Protein AF-F0X0T1-F1 (afdb_monomer_lite)

Radius of gyration: 31.52 Å; chains: 1; bounding box: 75×62×61 Å

InterPro domains:
  IPR001878 Zinc finger, CCHC-type [PS50158] (85-99)
  IPR036875 Zinc finger, CCHC-type superfamily [SSF57756] (71-107)

pLDDT: mean 72.44, std 14.96, range [47.38, 93.38]

Secondary structure (DSSP, 8-state):
---TT----HHHHHHHHHHTS-GGGHHHHHHHHHSTT--HHHHHHHHHHHHHHHHHHHHHHHHHHHHHHHHHHHH------EEEEPTTT--EE--GGG-GGGGGG-------S-----S-S-------S-TTS--S-GGGGS--

Structure (mmCIF, N/CA/C/O backbone):
data_AF-F0X0T1-F1
#
_entry.id   AF-F0X0T1-F1
#
loop_
_atom_site.group_PDB
_atom_site.id
_atom_site.type_symbol
_atom_site.label_atom_id
_atom_site.label_alt_id
_atom_site.label_comp_id
_atom_site.label_asym_id
_atom_site.label_entity_id
_atom_site.label_seq_id
_atom_site.pdbx_PDB_ins_code
_atom_site.Cartn_x
_atom_site.Cartn_y
_atom_site.Cartn_z
_atom_site.occupancy
_atom_site.B_iso_or_equiv
_atom_site.auth_seq_id
_atom_site.auth_comp_id
_atom_site.auth_asym_id
_atom_site.auth_atom_id
_atom_site.pdbx_PDB_model_num
ATOM 1 N N . MET A 1 1 ? 19.832 -25.256 -23.641 1.00 47.38 1 MET A N 1
ATOM 2 C CA . MET A 1 1 ? 20.534 -25.419 -22.351 1.00 47.38 1 MET A CA 1
ATOM 3 C C . MET A 1 1 ? 21.144 -24.071 -22.022 1.00 47.38 1 MET A C 1
ATOM 5 O O . MET A 1 1 ? 21.936 -23.600 -22.823 1.00 47.38 1 MET A O 1
ATOM 9 N N . GLN A 1 2 ? 20.691 -23.407 -20.958 1.00 57.34 2 GLN A N 1
ATOM 10 C CA . GLN A 1 2 ? 21.220 -22.100 -20.557 1.00 57.34 2 GLN A CA 1
ATOM 11 C C . GLN A 1 2 ? 22.369 -22.340 -19.573 1.00 57.34 2 GLN A C 1
ATOM 13 O O . GLN A 1 2 ? 22.184 -23.052 -18.586 1.00 57.34 2 GLN A O 1
ATOM 18 N N . ALA A 1 3 ? 23.564 -21.857 -19.908 1.00 59.03 3 ALA A N 1
ATOM 19 C CA . ALA A 1 3 ? 24.775 -22.097 -19.133 1.00 59.03 3 ALA A CA 1
ATOM 20 C C . ALA A 1 3 ? 24.866 -21.112 -17.957 1.00 59.03 3 ALA A C 1
ATOM 22 O O . ALA A 1 3 ? 24.403 -19.974 -18.031 1.00 59.03 3 ALA A O 1
ATOM 23 N N . ILE A 1 4 ? 25.469 -21.556 -16.854 1.00 57.03 4 ILE A N 1
ATOM 24 C CA . ILE A 1 4 ? 25.761 -20.713 -15.691 1.00 57.03 4 ILE A CA 1
ATOM 25 C C . ILE A 1 4 ? 26.827 -19.696 -16.123 1.00 57.03 4 ILE A C 1
ATOM 27 O O . ILE A 1 4 ? 27.976 -20.075 -16.334 1.00 57.03 4 ILE A O 1
ATOM 31 N N . GLY A 1 5 ? 26.440 -18.427 -16.288 1.00 68.69 5 GLY A N 1
ATOM 32 C CA . GLY A 1 5 ? 27.351 -17.343 -16.682 1.00 68.69 5 GLY A CA 1
ATOM 33 C C . GLY A 1 5 ? 26.817 -16.370 -17.737 1.00 68.69 5 GLY A C 1
ATOM 34 O O . GLY A 1 5 ? 27.466 -15.358 -17.982 1.00 68.69 5 GLY A O 1
ATOM 35 N N . ASP A 1 6 ? 25.650 -16.626 -18.336 1.00 76.75 6 ASP A N 1
ATOM 36 C CA . ASP A 1 6 ? 25.075 -15.707 -19.327 1.00 76.75 6 ASP A CA 1
ATOM 37 C C . ASP A 1 6 ? 24.648 -14.368 -18.695 1.00 76.75 6 ASP A C 1
ATOM 39 O O . ASP A 1 6 ? 23.908 -14.325 -17.706 1.00 76.75 6 ASP A O 1
ATOM 43 N N . GLU A 1 7 ? 25.064 -13.251 -19.302 1.00 78.94 7 GLU A N 1
ATOM 44 C CA . GLU A 1 7 ? 24.607 -11.919 -18.904 1.00 78.94 7 GLU A CA 1
ATOM 45 C C . GLU A 1 7 ? 23.104 -11.759 -19.182 1.00 78.94 7 GLU A C 1
ATOM 47 O O . GLU A 1 7 ? 22.643 -11.650 -20.320 1.00 78.94 7 GLU A O 1
ATOM 52 N N . ILE A 1 8 ? 22.306 -11.713 -18.114 1.00 81.25 8 ILE A N 1
ATOM 53 C CA . ILE A 1 8 ? 20.874 -11.424 -18.213 1.00 81.25 8 ILE A CA 1
ATOM 54 C C . ILE A 1 8 ? 20.702 -9.940 -18.569 1.00 81.25 8 ILE A C 1
ATOM 56 O O . ILE A 1 8 ? 21.219 -9.070 -17.855 1.00 81.25 8 ILE A O 1
ATOM 60 N N . SER A 1 9 ? 19.954 -9.634 -19.635 1.00 86.12 9 SER A N 1
ATOM 61 C CA . SER A 1 9 ? 19.607 -8.250 -19.994 1.00 86.12 9 SER A CA 1
ATOM 62 C C . SER A 1 9 ? 18.752 -7.592 -18.902 1.00 86.12 9 SER A C 1
ATOM 64 O O . SER A 1 9 ? 18.061 -8.279 -18.149 1.00 86.12 9 SER A O 1
ATOM 66 N N . ARG A 1 10 ? 18.801 -6.259 -18.786 1.00 80.44 10 ARG A N 1
ATOM 67 C CA . ARG A 1 10 ? 18.112 -5.520 -17.706 1.00 80.44 10 ARG A CA 1
ATOM 68 C C . ARG A 1 10 ? 16.614 -5.835 -17.650 1.00 80.44 10 ARG A C 1
ATOM 70 O O . ARG A 1 10 ? 16.111 -6.157 -16.578 1.00 80.44 10 ARG A O 1
ATOM 77 N N . ASP A 1 11 ? 15.961 -5.884 -18.806 1.00 82.25 11 ASP A N 1
ATOM 78 C CA . ASP A 1 11 ? 14.527 -6.181 -18.908 1.00 82.25 11 ASP A CA 1
ATOM 79 C C . ASP A 1 11 ? 14.207 -7.610 -18.456 1.00 82.25 11 ASP A C 1
ATOM 81 O O . ASP A 1 11 ? 13.263 -7.844 -17.706 1.00 82.25 11 ASP A O 1
ATOM 85 N N . LYS A 1 12 ? 15.051 -8.582 -18.827 1.00 85.88 12 LYS A N 1
ATOM 86 C CA . LYS A 1 12 ? 14.899 -9.973 -18.382 1.00 85.88 12 LYS A CA 1
ATOM 87 C C . LYS A 1 12 ? 15.073 -10.108 -16.870 1.00 85.88 12 LYS A C 1
ATOM 89 O O . LYS A 1 12 ? 14.361 -10.896 -16.259 1.00 85.88 12 LYS A O 1
ATOM 94 N N . ARG A 1 13 ? 15.980 -9.342 -16.248 1.00 87.62 13 ARG A N 1
ATOM 95 C CA . ARG A 1 13 ? 16.134 -9.339 -14.779 1.00 87.62 13 ARG A CA 1
ATOM 96 C C . ARG A 1 13 ? 14.876 -8.822 -14.092 1.00 87.62 13 ARG A C 1
ATOM 98 O O . ARG A 1 13 ? 14.476 -9.394 -13.084 1.00 87.62 13 ARG A O 1
ATOM 105 N N . LEU A 1 14 ? 14.260 -7.774 -14.639 1.00 89.00 14 LEU A N 1
ATOM 106 C CA . LEU A 1 14 ? 13.029 -7.209 -14.096 1.00 89.00 14 LEU A CA 1
ATOM 107 C C . LEU A 1 14 ? 11.873 -8.214 -14.183 1.00 89.00 14 LEU A C 1
ATOM 109 O O . LEU A 1 14 ? 11.220 -8.470 -13.178 1.00 89.00 14 LEU A O 1
ATOM 113 N N . VAL A 1 15 ? 11.680 -8.852 -15.340 1.00 88.19 15 VAL A N 1
ATOM 114 C CA . VAL A 1 15 ? 10.625 -9.863 -15.532 1.00 88.19 15 VAL A CA 1
ATOM 115 C C . VAL A 1 15 ? 10.820 -11.070 -14.610 1.00 88.19 15 VAL A C 1
ATOM 117 O O . VAL A 1 15 ? 9.867 -11.531 -13.990 1.00 88.19 15 VAL A O 1
ATOM 120 N N . VAL A 1 16 ? 12.054 -11.567 -14.466 1.00 89.44 16 VAL A N 1
ATOM 121 C CA . VAL A 1 16 ? 12.353 -12.687 -13.554 1.00 89.44 16 VAL A CA 1
ATOM 122 C C . VAL A 1 16 ? 12.077 -12.307 -12.098 1.00 89.44 16 VAL A C 1
ATOM 124 O O . VAL A 1 16 ? 11.522 -13.113 -11.356 1.00 89.44 16 VAL A O 1
ATOM 127 N N . LEU A 1 17 ? 12.430 -11.083 -11.690 1.00 90.00 17 LEU A N 1
ATOM 128 C CA . LEU A 1 17 ? 12.144 -10.584 -10.347 1.00 90.00 17 LEU A CA 1
ATOM 129 C C . LEU A 1 17 ? 10.633 -10.529 -10.093 1.00 90.00 17 LEU A C 1
ATOM 131 O O . LEU A 1 17 ? 10.170 -11.101 -9.111 1.00 90.00 17 LEU A O 1
ATOM 135 N N . LEU A 1 18 ? 9.872 -9.882 -10.978 1.00 91.12 18 LEU A N 1
ATOM 136 C CA . LEU A 1 18 ? 8.425 -9.714 -10.815 1.00 91.12 18 LEU A CA 1
ATOM 137 C C . LEU A 1 18 ? 7.688 -11.060 -10.848 1.00 91.12 18 LEU A C 1
ATOM 139 O O . LEU A 1 18 ? 6.815 -11.292 -10.018 1.00 91.12 18 LEU A O 1
ATOM 143 N N . GLY A 1 19 ? 8.119 -11.992 -11.703 1.00 90.06 19 GLY A N 1
ATOM 144 C CA . GLY A 1 19 ? 7.584 -13.355 -11.748 1.00 90.06 19 GLY A CA 1
ATOM 145 C C . GLY A 1 19 ? 7.925 -14.226 -10.531 1.00 90.06 19 GLY A C 1
ATOM 146 O O . GLY A 1 19 ? 7.299 -15.263 -10.337 1.00 90.06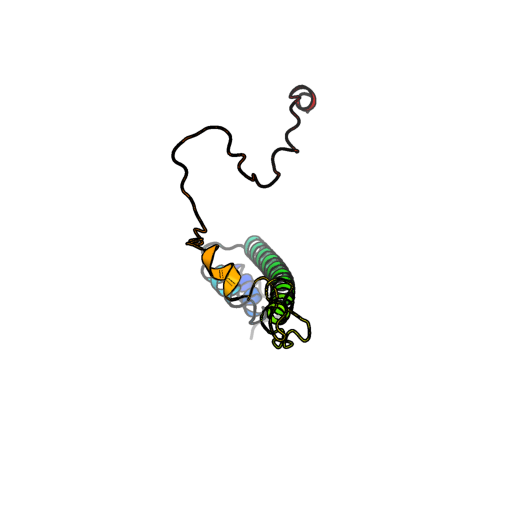 19 GLY A O 1
ATOM 147 N N . SER A 1 20 ? 8.904 -13.828 -9.710 1.00 90.88 20 SER A N 1
ATOM 148 C CA . SER A 1 20 ? 9.255 -14.524 -8.461 1.00 90.88 20 SER A CA 1
ATOM 149 C C . SER A 1 20 ? 8.481 -14.027 -7.235 1.00 90.88 20 SER A C 1
ATOM 151 O O . SER A 1 20 ? 8.607 -14.609 -6.155 1.00 90.88 20 SER A O 1
ATOM 153 N N . LEU A 1 21 ? 7.704 -12.948 -7.377 1.00 91.25 21 LEU A N 1
ATOM 154 C CA . LEU A 1 21 ? 6.945 -12.375 -6.271 1.00 91.25 21 LEU A CA 1
ATOM 155 C C . LEU A 1 21 ? 5.707 -13.227 -5.931 1.00 91.25 21 LEU A C 1
ATOM 157 O O . LEU A 1 21 ? 5.146 -13.885 -6.809 1.00 91.25 21 LEU A O 1
ATOM 161 N N . PRO A 1 22 ? 5.247 -13.210 -4.664 1.00 90.19 22 PRO A N 1
ATOM 162 C CA . PRO A 1 22 ? 4.025 -13.905 -4.271 1.00 90.19 22 PRO A CA 1
ATOM 163 C C . PRO A 1 22 ? 2.783 -13.318 -4.961 1.00 90.19 22 PRO A C 1
ATOM 165 O O . PRO A 1 22 ? 2.736 -12.129 -5.271 1.00 90.19 22 PRO A O 1
ATOM 168 N N . GLU A 1 23 ? 1.732 -14.128 -5.114 1.00 88.69 23 GLU A N 1
ATOM 169 C CA . GLU A 1 23 ? 0.497 -13.763 -5.832 1.00 88.69 23 GLU A CA 1
ATOM 170 C C . GLU A 1 23 ? -0.237 -12.544 -5.244 1.00 88.69 23 GLU A C 1
ATOM 172 O O . GLU A 1 23 ? -0.877 -11.790 -5.976 1.00 88.69 23 GLU A O 1
ATOM 177 N N . GLU A 1 24 ? -0.075 -12.272 -3.949 1.00 87.31 24 GLU A N 1
ATOM 178 C CA . GLU A 1 24 ? -0.594 -11.057 -3.301 1.00 87.31 24 GLU A CA 1
ATOM 179 C C . GLU A 1 24 ? -0.015 -9.755 -3.901 1.00 87.31 24 GLU A C 1
ATOM 181 O O . GLU A 1 24 ? -0.660 -8.710 -3.863 1.00 87.31 24 GLU A O 1
ATOM 186 N N . HIS A 1 25 ? 1.157 -9.826 -4.541 1.00 88.75 25 HIS A N 1
ATOM 187 C CA . HIS A 1 25 ? 1.812 -8.711 -5.226 1.00 88.75 25 HIS A CA 1
ATOM 188 C C . HIS A 1 25 ? 1.542 -8.697 -6.742 1.00 88.75 25 HIS A C 1
ATOM 190 O O . HIS A 1 25 ? 2.120 -7.880 -7.466 1.00 88.75 25 HIS A O 1
ATOM 196 N N . ASN A 1 26 ? 0.658 -9.558 -7.264 1.00 89.44 26 ASN A N 1
ATOM 197 C CA . ASN A 1 26 ? 0.387 -9.631 -8.705 1.00 89.44 26 ASN A CA 1
ATOM 198 C C . ASN A 1 26 ? -0.126 -8.308 -9.280 1.00 89.44 26 ASN A C 1
ATOM 200 O O . ASN A 1 26 ? 0.186 -7.966 -10.420 1.00 89.44 26 ASN A O 1
ATOM 204 N N . GLN A 1 27 ? -0.914 -7.552 -8.511 1.00 90.44 27 GLN A N 1
ATOM 205 C CA . GLN A 1 27 ? -1.473 -6.292 -8.994 1.00 90.44 27 GLN A CA 1
ATOM 206 C C . GLN A 1 27 ? -0.383 -5.243 -9.230 1.00 90.44 27 GLN A C 1
ATOM 208 O O . GLN A 1 27 ? -0.333 -4.660 -10.311 1.00 90.44 27 GLN A O 1
ATOM 213 N N . ILE A 1 28 ? 0.523 -5.048 -8.266 1.00 92.06 28 ILE A N 1
ATOM 214 C CA . ILE A 1 28 ? 1.644 -4.115 -8.430 1.00 92.06 28 ILE A CA 1
ATOM 215 C C . ILE A 1 28 ? 2.640 -4.610 -9.485 1.00 92.06 28 ILE A C 1
ATOM 217 O O . ILE A 1 28 ? 3.133 -3.810 -10.276 1.00 92.06 28 ILE A O 1
ATOM 221 N N . SER A 1 29 ? 2.864 -5.923 -9.574 1.00 91.31 29 SER A N 1
ATOM 222 C CA . SER A 1 29 ? 3.759 -6.515 -10.577 1.00 91.31 29 SER A CA 1
ATOM 223 C C . SER A 1 29 ? 3.281 -6.218 -12.000 1.00 91.31 29 SER A C 1
ATOM 225 O O . SER A 1 29 ? 4.046 -5.688 -12.801 1.00 91.31 29 SER A O 1
ATOM 227 N N . LYS A 1 30 ? 1.983 -6.403 -12.283 1.00 91.06 30 LYS A N 1
ATOM 228 C CA . LYS A 1 30 ? 1.374 -6.050 -13.580 1.00 91.06 30 LYS A CA 1
ATOM 229 C C . LYS A 1 30 ? 1.471 -4.562 -13.915 1.00 91.06 30 LYS A C 1
ATOM 231 O O . LYS A 1 30 ? 1.560 -4.204 -15.086 1.00 91.06 30 LYS A O 1
ATOM 236 N N . ILE A 1 31 ? 1.401 -3.683 -12.915 1.00 91.69 31 ILE A N 1
ATOM 237 C CA . ILE A 1 31 ? 1.546 -2.237 -13.132 1.00 91.69 31 ILE A CA 1
ATOM 238 C C . ILE A 1 31 ? 2.985 -1.925 -13.547 1.00 91.69 31 ILE A C 1
ATOM 240 O O . ILE A 1 31 ? 3.190 -1.239 -14.543 1.00 91.69 31 ILE A O 1
ATOM 244 N N . ILE A 1 32 ? 3.970 -2.469 -12.826 1.00 91.44 32 ILE A N 1
ATOM 245 C CA . ILE A 1 32 ? 5.393 -2.260 -13.120 1.00 91.44 32 ILE A CA 1
ATOM 246 C C . ILE A 1 32 ? 5.758 -2.824 -14.501 1.00 91.44 32 ILE A C 1
ATOM 248 O O . ILE A 1 32 ? 6.476 -2.162 -15.243 1.00 91.44 32 ILE A O 1
ATOM 252 N N . GLU A 1 33 ? 5.231 -3.991 -14.878 1.00 89.38 33 GLU A N 1
ATOM 253 C CA . GLU A 1 33 ? 5.464 -4.605 -16.197 1.00 89.38 33 GLU A CA 1
ATOM 254 C C . GLU A 1 33 ? 4.939 -3.762 -17.366 1.00 89.38 33 GLU A C 1
ATOM 256 O O . GLU A 1 33 ? 5.554 -3.731 -18.429 1.00 89.38 33 GLU A O 1
ATOM 261 N N . ASN A 1 34 ? 3.807 -3.077 -17.184 1.00 89.50 34 ASN A N 1
ATOM 262 C CA . ASN A 1 34 ? 3.168 -2.298 -18.247 1.00 89.50 34 ASN A CA 1
ATOM 263 C C . ASN A 1 34 ? 3.716 -0.871 -18.384 1.00 89.50 34 ASN A C 1
ATOM 265 O O . ASN A 1 34 ? 3.337 -0.157 -19.316 1.00 89.50 34 ASN A O 1
ATOM 269 N N . MET A 1 35 ? 4.578 -0.423 -17.471 1.00 87.00 35 MET A N 1
ATOM 270 C CA . MET A 1 35 ? 5.172 0.906 -17.556 1.00 87.00 35 MET A CA 1
ATOM 271 C C . MET A 1 35 ? 6.426 0.896 -18.444 1.00 87.00 35 MET A C 1
ATOM 273 O O . MET A 1 35 ? 7.344 0.106 -18.212 1.00 87.00 35 MET A O 1
ATOM 277 N N . PRO A 1 36 ? 6.514 1.782 -19.454 1.00 83.19 36 PRO A N 1
ATOM 278 C CA . PRO A 1 36 ? 7.698 1.872 -20.299 1.00 83.19 36 PRO A CA 1
ATOM 279 C C . PRO A 1 36 ? 8.890 2.452 -19.522 1.00 83.19 36 PRO A C 1
ATOM 281 O O . PRO A 1 36 ? 8.726 3.335 -18.683 1.00 83.19 36 PRO A O 1
ATOM 284 N N . CYS A 1 37 ? 10.102 1.991 -19.852 1.00 80.38 37 CYS A N 1
ATOM 285 C CA . CYS A 1 37 ? 11.373 2.478 -19.291 1.00 80.38 37 CYS A CA 1
ATOM 286 C C . CYS A 1 37 ? 11.550 2.291 -17.772 1.00 80.38 37 CYS A C 1
ATOM 288 O O . CYS A 1 37 ? 12.290 3.048 -17.145 1.00 80.38 37 CYS A O 1
ATOM 290 N N . MET A 1 38 ? 10.915 1.277 -17.183 1.00 86.31 38 MET A N 1
ATOM 291 C CA . MET A 1 38 ? 11.091 0.964 -15.766 1.00 86.31 38 MET A CA 1
ATOM 292 C C . MET A 1 38 ? 12.485 0.416 -15.464 1.00 86.31 38 MET A C 1
ATOM 294 O O . MET A 1 38 ? 12.888 -0.625 -15.981 1.00 86.31 38 MET A O 1
ATOM 298 N N . ASP A 1 39 ? 13.203 1.097 -14.572 1.00 88.50 39 ASP A N 1
ATOM 299 C CA . ASP A 1 39 ? 14.468 0.601 -14.037 1.00 88.50 39 ASP A CA 1
ATOM 300 C C . ASP A 1 39 ? 14.260 -0.280 -12.792 1.00 88.50 39 ASP A C 1
ATOM 302 O O . ASP A 1 39 ? 13.297 -0.129 -12.036 1.00 88.50 39 ASP A O 1
ATOM 306 N N . LEU A 1 40 ? 15.215 -1.176 -12.530 1.00 87.50 40 LEU A N 1
ATOM 307 C CA . LEU A 1 40 ? 15.228 -2.054 -11.356 1.00 87.50 40 LEU A CA 1
ATOM 308 C C . LEU A 1 40 ? 15.152 -1.273 -10.040 1.00 87.50 40 LEU A C 1
ATOM 310 O O . LEU A 1 40 ? 14.490 -1.716 -9.099 1.00 87.50 40 LEU A O 1
ATOM 314 N N . PHE A 1 41 ? 15.806 -0.110 -9.962 1.00 89.88 41 PHE A N 1
ATOM 315 C CA . PHE A 1 41 ? 15.747 0.732 -8.770 1.00 89.88 41 PHE A CA 1
ATOM 316 C C . PHE A 1 41 ? 14.340 1.294 -8.541 1.00 89.88 41 PHE A C 1
ATOM 318 O O . PHE A 1 41 ? 13.834 1.266 -7.418 1.00 89.88 41 PHE A O 1
ATOM 325 N N . GLN A 1 42 ? 13.684 1.749 -9.610 1.00 90.88 42 GLN A N 1
ATOM 326 C CA . GLN A 1 42 ? 12.320 2.271 -9.548 1.00 90.88 42 GLN A CA 1
ATOM 327 C C . GLN A 1 42 ? 11.323 1.169 -9.186 1.00 90.88 42 GLN A C 1
ATOM 329 O O . GLN A 1 42 ? 10.506 1.360 -8.289 1.00 90.88 42 GLN A O 1
ATOM 334 N N . ALA A 1 43 ? 11.439 -0.005 -9.810 1.00 90.62 43 ALA A N 1
ATOM 335 C CA . ALA A 1 43 ? 10.611 -1.162 -9.489 1.00 90.62 43 ALA A CA 1
ATOM 336 C C . ALA A 1 43 ? 10.749 -1.572 -8.014 1.00 90.62 43 ALA A C 1
ATOM 338 O O . ALA A 1 43 ? 9.748 -1.768 -7.325 1.00 90.62 43 ALA A O 1
ATOM 339 N N . LYS A 1 44 ? 11.984 -1.622 -7.492 1.00 91.25 44 LYS A N 1
ATOM 340 C CA . LYS A 1 44 ? 12.250 -1.894 -6.073 1.00 91.25 44 LYS A CA 1
ATOM 341 C C . LYS A 1 44 ? 11.553 -0.888 -5.157 1.00 91.25 44 LYS A C 1
ATOM 343 O O . LYS A 1 44 ? 10.948 -1.284 -4.164 1.00 91.25 44 LYS A O 1
ATOM 348 N N . GLU A 1 45 ? 11.665 0.402 -5.454 1.00 93.38 45 GLU A N 1
ATOM 349 C CA . GLU A 1 45 ? 11.077 1.449 -4.619 1.00 93.38 45 GLU A CA 1
ATOM 350 C C . GLU A 1 45 ? 9.543 1.422 -4.658 1.00 93.38 45 GLU A C 1
ATOM 352 O O . GLU A 1 45 ? 8.898 1.582 -3.622 1.00 93.38 45 GLU A O 1
ATOM 357 N N . MET A 1 46 ? 8.945 1.138 -5.817 1.00 92.44 46 MET A N 1
ATOM 358 C CA . MET A 1 46 ? 7.495 0.969 -5.935 1.00 92.44 46 MET A CA 1
ATOM 359 C C . MET A 1 46 ? 6.983 -0.214 -5.120 1.00 92.44 46 MET A C 1
ATOM 361 O O . MET A 1 46 ? 6.032 -0.061 -4.358 1.00 92.44 46 MET A O 1
ATOM 365 N N . LEU A 1 47 ? 7.653 -1.364 -5.211 1.00 92.25 47 LEU A N 1
ATOM 366 C CA . LEU A 1 47 ? 7.300 -2.545 -4.422 1.00 92.25 47 LEU A CA 1
ATOM 367 C C . LEU A 1 47 ? 7.392 -2.270 -2.915 1.00 92.25 47 LEU A C 1
ATOM 369 O O . LEU A 1 47 ? 6.507 -2.671 -2.162 1.00 92.25 47 LEU A O 1
ATOM 373 N N . ARG A 1 48 ? 8.422 -1.539 -2.463 1.00 91.94 48 ARG A N 1
ATOM 374 C CA . ARG A 1 48 ? 8.554 -1.150 -1.048 1.00 91.94 48 ARG A CA 1
ATOM 375 C C . ARG A 1 48 ? 7.416 -0.247 -0.584 1.00 91.94 48 ARG A C 1
ATOM 377 O O . ARG A 1 48 ? 6.865 -0.479 0.488 1.00 91.94 48 ARG A O 1
ATOM 384 N N . ARG A 1 49 ? 7.051 0.761 -1.381 1.00 92.75 49 ARG A N 1
ATOM 385 C CA . ARG A 1 49 ? 5.959 1.688 -1.045 1.00 92.75 49 ARG A CA 1
ATOM 386 C C . ARG A 1 49 ? 4.613 0.984 -0.966 1.00 92.75 49 ARG A C 1
ATOM 388 O O . ARG A 1 49 ? 3.858 1.241 -0.031 1.00 92.75 49 ARG A O 1
ATOM 395 N N . GLU A 1 50 ? 4.331 0.082 -1.901 1.00 90.25 50 GLU A N 1
ATOM 396 C CA . GLU A 1 50 ? 3.101 -0.710 -1.859 1.00 90.25 50 GLU A CA 1
ATOM 397 C C . GLU A 1 50 ? 3.051 -1.621 -0.637 1.00 90.25 50 GLU A C 1
ATOM 399 O O . GLU A 1 50 ? 2.039 -1.657 0.060 1.00 90.25 50 GLU A O 1
ATOM 404 N N . PHE A 1 51 ? 4.160 -2.289 -0.309 1.00 88.88 51 PHE A N 1
ATOM 405 C CA . PHE A 1 51 ? 4.238 -3.110 0.895 1.00 88.88 51 PHE A CA 1
ATOM 406 C C . PHE A 1 51 ? 3.977 -2.285 2.166 1.00 88.88 51 PHE A C 1
ATOM 408 O O . PHE A 1 51 ? 3.171 -2.665 3.015 1.00 88.88 51 PHE A O 1
ATOM 415 N N . GLU A 1 52 ? 4.596 -1.108 2.295 1.00 90.56 52 GLU A N 1
ATOM 416 C CA . GLU A 1 52 ? 4.357 -0.210 3.430 1.00 90.56 52 GLU A CA 1
ATOM 417 C C . GLU A 1 52 ? 2.905 0.287 3.497 1.00 90.56 52 GLU A C 1
ATOM 419 O O . GLU A 1 52 ? 2.329 0.375 4.588 1.00 90.56 52 GLU A O 1
ATOM 424 N N . SER A 1 53 ? 2.302 0.595 2.346 1.00 85.62 53 SER A N 1
ATOM 425 C CA . SER A 1 53 ? 0.899 1.003 2.236 1.00 85.62 53 SER A CA 1
ATOM 426 C C . SER A 1 53 ? -0.044 -0.116 2.690 1.00 85.62 53 SER A C 1
ATOM 428 O O . SER A 1 53 ? -0.903 0.109 3.546 1.00 85.62 53 SER A O 1
ATOM 430 N N . MET A 1 54 ? 0.181 -1.342 2.210 1.00 83.25 54 MET A N 1
ATOM 431 C CA . MET A 1 54 ? -0.589 -2.532 2.573 1.00 83.25 54 MET A CA 1
ATOM 432 C C . MET A 1 54 ? -0.524 -2.804 4.082 1.00 83.25 54 MET A C 1
ATOM 434 O O . MET A 1 54 ? -1.557 -2.931 4.740 1.00 83.25 54 MET A O 1
ATOM 438 N N . MET A 1 55 ? 0.677 -2.766 4.669 1.00 81.12 55 MET A N 1
ATOM 439 C CA . MET A 1 55 ? 0.873 -2.962 6.111 1.00 81.12 55 MET A CA 1
ATOM 440 C C . MET A 1 55 ? 0.203 -1.873 6.965 1.00 81.12 55 MET A C 1
ATOM 442 O O . MET A 1 55 ? -0.200 -2.129 8.105 1.00 81.12 55 MET A O 1
ATOM 446 N N . ARG A 1 56 ? 0.094 -0.635 6.461 1.00 78.62 56 ARG A N 1
ATOM 447 C CA . ARG A 1 56 ? -0.654 0.437 7.142 1.00 78.62 56 ARG A CA 1
ATOM 448 C C . ARG A 1 56 ? -2.159 0.196 7.067 1.00 78.62 56 ARG A C 1
ATOM 450 O O . ARG A 1 56 ? -2.832 0.357 8.085 1.00 78.62 56 ARG A O 1
ATOM 457 N N . GLN A 1 57 ? -2.673 -0.192 5.903 1.00 73.31 57 GLN A N 1
ATOM 458 C CA . GLN A 1 57 ? -4.095 -0.474 5.705 1.00 73.31 57 GLN A CA 1
ATOM 459 C C . GLN A 1 57 ? -4.571 -1.673 6.533 1.00 73.31 57 GLN A C 1
ATOM 461 O O . GLN A 1 57 ? -5.627 -1.603 7.155 1.00 73.31 57 GLN A O 1
ATOM 466 N N . GLU A 1 58 ? -3.775 -2.736 6.647 1.00 71.44 58 GLU A N 1
ATOM 467 C CA . GLU A 1 58 ? -4.134 -3.891 7.476 1.00 71.44 58 GLU A CA 1
ATOM 468 C C . GLU A 1 58 ? -4.313 -3.496 8.956 1.00 71.44 58 GLU A C 1
ATOM 470 O O . GLU A 1 58 ? -5.305 -3.845 9.604 1.00 71.44 58 GLU A O 1
ATOM 475 N N . LYS A 1 59 ? -3.401 -2.673 9.491 1.00 69.00 59 LYS A N 1
ATOM 476 C CA . LYS A 1 59 ? -3.487 -2.167 10.872 1.00 69.00 59 LYS A CA 1
ATOM 477 C C . LYS A 1 59 ? -4.715 -1.282 11.090 1.00 69.00 59 LYS A C 1
ATOM 479 O O . LYS A 1 59 ? -5.365 -1.385 12.136 1.00 69.00 59 LYS A O 1
ATOM 484 N N . THR A 1 60 ? -5.047 -0.415 10.132 1.00 65.31 60 THR A N 1
ATOM 485 C CA . THR A 1 60 ? -6.233 0.446 10.242 1.00 65.31 60 THR A CA 1
ATOM 486 C C . THR A 1 60 ? -7.520 -0.359 10.103 1.00 65.31 60 THR A C 1
ATOM 488 O O . THR A 1 60 ? -8.452 -0.127 10.871 1.00 65.31 60 THR A O 1
ATOM 491 N N . GLU A 1 61 ? -7.577 -1.362 9.229 1.00 64.94 61 GLU A N 1
ATOM 492 C CA . GLU A 1 61 ? -8.726 -2.261 9.123 1.00 64.94 61 GLU A CA 1
ATOM 493 C C . GLU A 1 61 ? -9.007 -3.016 10.424 1.00 64.94 61 GLU A C 1
ATOM 495 O O . GLU A 1 61 ? -10.163 -3.111 10.850 1.00 64.94 61 GLU A O 1
ATOM 500 N N . VAL A 1 62 ? -7.968 -3.539 11.081 1.00 66.81 62 VAL A N 1
ATOM 501 C CA . VAL A 1 62 ? -8.107 -4.221 12.375 1.00 66.81 62 VAL A CA 1
ATOM 502 C C . VAL A 1 62 ? -8.640 -3.254 13.439 1.00 66.81 62 VAL A C 1
ATOM 504 O O . VAL A 1 62 ? -9.577 -3.596 14.170 1.00 66.81 62 VAL A O 1
ATOM 507 N N . ALA A 1 63 ? -8.129 -2.020 13.481 1.00 60.84 63 ALA A N 1
ATOM 508 C CA . ALA A 1 63 ? -8.619 -0.983 14.390 1.00 60.84 63 ALA A CA 1
ATOM 509 C C . ALA A 1 63 ? -10.089 -0.599 14.112 1.00 60.84 63 ALA A C 1
ATOM 511 O O . ALA A 1 63 ? -10.906 -0.523 15.034 1.00 60.84 63 ALA A O 1
ATOM 512 N N . LEU A 1 64 ? -10.477 -0.430 12.845 1.00 60.06 64 LEU A N 1
ATOM 513 C CA . LEU A 1 64 ? -11.852 -0.107 12.444 1.00 60.06 64 LEU A CA 1
ATOM 514 C C . LEU A 1 64 ? -12.825 -1.265 12.736 1.00 60.06 64 LEU A C 1
ATOM 516 O O . LEU A 1 64 ? -13.938 -1.048 13.234 1.00 60.06 64 LEU A O 1
ATOM 520 N N . LYS A 1 65 ? -12.406 -2.516 12.510 1.00 60.72 65 LYS A N 1
ATOM 521 C CA . LYS A 1 65 ? -13.176 -3.719 12.875 1.00 60.72 65 LYS A CA 1
ATOM 522 C C . LYS A 1 65 ? -13.369 -3.831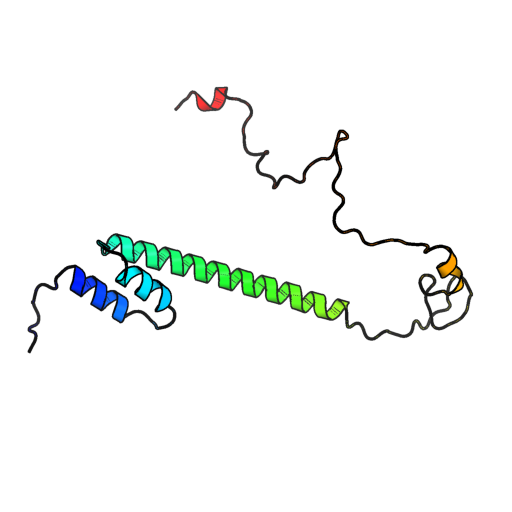 14.395 1.00 60.72 65 LYS A C 1
ATOM 524 O O . LYS A 1 65 ? -14.445 -4.240 14.840 1.00 60.72 65 LYS A O 1
ATOM 529 N N . ALA A 1 66 ? -12.401 -3.410 15.212 1.00 59.03 66 ALA A N 1
ATOM 530 C CA . ALA A 1 66 ? -12.565 -3.346 16.668 1.00 59.03 66 ALA A CA 1
ATOM 531 C C . ALA A 1 66 ? -13.598 -2.280 17.100 1.00 59.03 66 ALA A C 1
ATOM 533 O O . ALA A 1 66 ? -14.450 -2.535 17.960 1.00 59.03 66 ALA A O 1
ATOM 534 N N . ILE A 1 67 ? -13.606 -1.110 16.452 1.00 58.53 67 ILE A N 1
ATOM 535 C CA . ILE A 1 67 ? -14.563 -0.029 16.746 1.00 58.53 67 ILE A CA 1
ATOM 536 C C . ILE A 1 67 ? -15.998 -0.426 16.358 1.00 58.53 67 ILE A C 1
ATOM 538 O O . ILE A 1 67 ? -16.945 -0.137 17.090 1.00 58.53 67 ILE A O 1
ATOM 542 N N . THR A 1 68 ? -16.198 -1.126 15.242 1.00 57.12 68 THR A N 1
ATOM 543 C CA . THR A 1 68 ? -17.545 -1.530 14.790 1.00 57.12 68 THR A CA 1
ATOM 544 C C . THR A 1 68 ? -18.153 -2.654 15.638 1.00 57.12 68 THR A C 1
ATOM 546 O O . THR A 1 68 ? -19.357 -2.626 15.917 1.00 57.12 68 THR A O 1
ATOM 549 N N . LYS A 1 69 ? -17.343 -3.596 16.147 1.00 54.53 69 LYS A N 1
ATOM 550 C CA . LYS A 1 69 ? -17.804 -4.634 17.091 1.00 54.53 69 LYS A CA 1
ATOM 551 C C . LYS A 1 69 ? -18.262 -4.049 18.433 1.00 54.53 69 LYS A C 1
ATOM 553 O O . LYS A 1 69 ? -19.272 -4.500 18.972 1.00 54.53 69 LYS A O 1
ATOM 558 N N . SER A 1 70 ? -17.613 -2.991 18.930 1.00 53.34 70 SER A N 1
ATOM 559 C CA . SER A 1 70 ? -18.051 -2.290 20.154 1.00 53.34 70 SER A CA 1
ATOM 560 C C . SER A 1 70 ? -19.316 -1.433 19.963 1.00 53.34 70 SER A C 1
ATOM 562 O O . SER A 1 70 ? -19.999 -1.092 20.930 1.00 53.34 70 SER A O 1
ATOM 564 N N . ARG A 1 71 ? -19.676 -1.088 18.717 1.00 50.81 71 ARG A N 1
ATOM 565 C CA . ARG A 1 71 ? -20.941 -0.399 18.404 1.00 50.81 71 ARG A CA 1
ATOM 566 C C . ARG A 1 71 ? -22.122 -1.367 18.289 1.00 50.81 71 ARG A C 1
ATOM 568 O O . ARG A 1 71 ? -23.222 -1.005 18.700 1.00 50.81 71 ARG A O 1
ATOM 575 N N . LYS A 1 72 ? -21.916 -2.609 17.830 1.00 48.41 72 LYS A N 1
ATOM 576 C CA . LYS A 1 72 ? -22.992 -3.622 17.743 1.00 48.41 72 LYS A CA 1
ATOM 577 C C . LYS A 1 72 ? -23.572 -4.023 19.110 1.00 48.41 72 LYS A C 1
ATOM 579 O O . LYS A 1 72 ? -24.758 -4.329 19.187 1.00 48.41 72 LYS A O 1
ATOM 584 N N . SER A 1 73 ? -22.805 -3.926 20.200 1.00 49.00 73 SER A N 1
ATOM 585 C CA . SER A 1 73 ? -23.327 -4.157 21.561 1.00 49.00 73 SER A CA 1
ATOM 586 C C . SER A 1 73 ? -24.132 -2.980 22.136 1.00 49.00 73 SER A C 1
ATOM 588 O O . SER A 1 73 ? -24.824 -3.150 23.139 1.00 49.00 73 SER A O 1
ATOM 590 N N . ARG A 1 74 ? -24.100 -1.794 21.504 1.00 51.97 74 ARG A N 1
ATOM 591 C CA . ARG A 1 74 ? -24.902 -0.635 21.936 1.00 51.97 74 ARG A CA 1
ATOM 592 C C . ARG A 1 74 ? -26.303 -0.594 21.325 1.00 51.97 74 ARG A C 1
ATOM 594 O O . ARG A 1 74 ? -27.210 -0.105 21.987 1.00 51.97 74 ARG A O 1
ATOM 601 N N . PHE A 1 75 ? -26.500 -1.167 20.136 1.00 49.28 75 PHE A N 1
ATOM 602 C CA . PHE A 1 75 ? -27.810 -1.215 19.461 1.00 49.28 75 PHE A CA 1
ATOM 603 C C . PHE A 1 75 ? -28.593 -2.515 19.697 1.00 49.28 75 PHE A C 1
ATOM 605 O O . PHE A 1 75 ? -29.780 -2.583 19.401 1.00 49.28 75 PHE A O 1
ATOM 612 N N . GLY A 1 76 ? -27.944 -3.533 20.264 1.00 48.28 76 GLY A N 1
ATOM 613 C CA . GLY A 1 76 ? -28.549 -4.820 20.606 1.00 48.28 76 GLY A CA 1
ATOM 614 C C . GLY A 1 76 ? -28.649 -5.072 22.107 1.00 48.28 76 GLY A C 1
ATOM 615 O O . GLY A 1 76 ? -28.664 -6.232 22.518 1.00 48.28 76 GLY A O 1
ATOM 616 N N . ARG A 1 77 ? -28.691 -4.029 22.953 1.00 53.47 77 ARG A N 1
ATOM 617 C CA . ARG A 1 77 ? -29.127 -4.238 24.339 1.00 53.47 77 ARG A CA 1
ATOM 618 C C . ARG A 1 77 ? -30.537 -4.797 24.244 1.00 53.47 77 ARG A C 1
ATOM 620 O O . ARG A 1 77 ? -31.449 -4.068 23.854 1.00 53.47 77 ARG A O 1
ATOM 627 N N . LYS A 1 78 ? -30.707 -6.088 24.568 1.00 55.78 78 LYS A N 1
ATOM 628 C CA . LYS A 1 78 ? -32.013 -6.654 24.923 1.00 55.78 78 LYS A CA 1
ATOM 629 C C . LYS A 1 78 ? -32.704 -5.565 25.728 1.00 55.78 78 LYS A C 1
ATOM 631 O O . LYS A 1 78 ? -32.111 -5.117 26.710 1.00 55.78 78 LYS A O 1
ATOM 636 N N . LYS A 1 79 ? -33.853 -5.062 25.259 1.00 59.06 79 LYS A N 1
ATOM 637 C CA . LYS A 1 79 ? -34.670 -4.117 26.021 1.00 59.06 79 LYS A CA 1
ATOM 638 C C . LYS A 1 79 ? -34.948 -4.804 27.354 1.00 59.06 79 LYS A C 1
ATOM 640 O O . LYS A 1 79 ? -35.887 -5.589 27.452 1.00 59.06 79 LYS A O 1
ATOM 645 N N . GLY A 1 80 ? -34.089 -4.581 28.347 1.00 57.84 80 GLY A N 1
ATOM 646 C CA . GLY A 1 80 ? -34.405 -4.873 29.726 1.00 57.84 80 GLY A CA 1
ATOM 647 C C . GLY A 1 80 ? -35.667 -4.075 29.952 1.00 57.84 80 GLY A C 1
ATOM 648 O O . GLY A 1 80 ? -35.652 -2.851 29.790 1.00 57.84 80 GLY A O 1
ATOM 649 N N . LYS A 1 81 ? -36.790 -4.771 30.147 1.00 67.00 81 LYS A N 1
ATOM 650 C CA . LYS A 1 81 ? -38.030 -4.102 30.520 1.00 67.00 81 LYS A CA 1
ATOM 651 C C . LYS A 1 81 ? -37.664 -3.240 31.717 1.00 67.00 81 LYS A C 1
ATOM 653 O O . LYS A 1 81 ? -37.022 -3.721 32.640 1.00 67.00 81 LYS A O 1
ATOM 658 N N . PHE A 1 82 ? -37.966 -1.952 31.655 1.00 77.12 82 PHE A N 1
ATOM 659 C CA . PHE A 1 82 ? -37.704 -1.079 32.785 1.00 77.12 82 PHE A CA 1
ATOM 660 C C . PHE A 1 82 ? -38.572 -1.566 33.953 1.00 77.12 82 PHE A C 1
ATOM 662 O O . PHE A 1 82 ? -39.791 -1.415 33.920 1.00 77.12 82 PHE A O 1
ATOM 669 N N . GLU A 1 83 ? -37.953 -2.199 34.950 1.00 77.88 83 GLU A N 1
ATOM 670 C CA . GLU A 1 83 ? -38.646 -2.801 36.104 1.00 77.88 83 GLU A CA 1
ATOM 671 C C . GLU A 1 83 ? -39.028 -1.759 37.171 1.00 77.88 83 GLU A C 1
ATOM 673 O O . GLU A 1 83 ? -39.689 -2.071 38.158 1.00 77.88 83 GLU A O 1
ATOM 678 N N . GLY A 1 84 ? -38.648 -0.494 36.967 1.00 82.31 84 GLY A N 1
ATOM 679 C CA . GLY A 1 84 ? -38.975 0.613 37.859 1.00 82.31 84 GLY A CA 1
ATOM 680 C C . GLY A 1 84 ? -40.339 1.256 37.592 1.00 82.31 84 GLY A C 1
ATOM 681 O O . GLY A 1 84 ? -41.014 0.999 36.590 1.00 82.31 84 GLY A O 1
ATOM 682 N N . LYS A 1 85 ? -40.725 2.167 38.493 1.00 89.75 85 LYS A N 1
ATOM 683 C CA . LYS A 1 85 ? -41.845 3.096 38.290 1.00 89.75 85 LYS A CA 1
ATOM 684 C C . LYS A 1 85 ? -41.375 4.313 37.494 1.00 89.75 85 LYS A C 1
ATOM 686 O O . LYS A 1 85 ? -40.314 4.873 37.757 1.00 89.75 85 LYS A O 1
ATOM 691 N N . CYS A 1 86 ? -42.178 4.753 36.536 1.00 86.94 86 CYS A N 1
ATOM 692 C CA . CYS A 1 86 ? -41.950 5.983 35.794 1.00 86.94 86 CYS A CA 1
ATOM 693 C C . CYS A 1 86 ? -42.053 7.198 36.724 1.00 86.94 86 CYS A C 1
ATOM 695 O O . CYS A 1 86 ? -43.105 7.448 37.302 1.00 86.94 86 CYS A O 1
ATOM 697 N N . PHE A 1 87 ? -41.025 8.039 36.786 1.00 85.75 87 PHE A N 1
ATOM 698 C CA . PHE A 1 87 ? -41.024 9.238 37.634 1.00 85.75 87 PHE A CA 1
ATOM 699 C C . PHE A 1 87 ? -41.922 10.398 37.147 1.00 85.75 87 PHE A C 1
ATOM 701 O O . PHE A 1 87 ? -41.814 11.502 37.676 1.00 85.75 87 PHE A O 1
ATOM 708 N N . ALA A 1 88 ? -42.733 10.208 36.099 1.00 85.31 88 ALA A N 1
ATOM 709 C CA . ALA A 1 88 ? -43.713 11.198 35.621 1.00 85.31 88 ALA A CA 1
ATOM 710 C C . ALA A 1 88 ? -45.171 10.736 35.775 1.00 85.31 88 ALA A C 1
ATOM 712 O O . ALA A 1 88 ? -46.059 11.554 36.001 1.00 85.31 88 ALA A O 1
ATOM 713 N N . CYS A 1 89 ? -45.450 9.435 35.645 1.00 86.62 89 CYS A N 1
ATOM 714 C CA . CYS A 1 89 ? -46.809 8.897 35.789 1.00 86.62 89 CYS A CA 1
ATOM 715 C C . CYS A 1 89 ? -46.952 7.841 36.893 1.00 86.62 89 CYS A C 1
ATOM 717 O O . CYS A 1 89 ? -48.053 7.344 37.111 1.00 86.62 89 CYS A O 1
ATOM 719 N N . ASN A 1 90 ? -45.852 7.493 37.564 1.00 85.94 90 ASN A N 1
ATOM 720 C CA . ASN A 1 90 ? -45.746 6.490 38.621 1.00 85.94 90 ASN A CA 1
ATOM 721 C C . ASN A 1 90 ? -46.204 5.069 38.230 1.00 85.94 90 ASN A C 1
ATOM 723 O O . ASN A 1 90 ? -46.435 4.232 39.101 1.00 85.94 90 ASN A O 1
ATOM 727 N N . ARG A 1 91 ? -46.327 4.777 36.924 1.00 84.50 91 ARG A N 1
ATOM 728 C CA . ARG A 1 91 ? -46.652 3.443 36.386 1.00 84.50 91 ARG A CA 1
ATOM 729 C C . ARG A 1 91 ? -45.383 2.655 36.068 1.00 84.50 91 ARG A C 1
ATOM 731 O O . ARG A 1 91 ? -44.371 3.243 35.698 1.00 84.50 91 ARG A O 1
ATOM 738 N N . PHE A 1 92 ? -45.448 1.334 36.187 1.00 85.62 92 PHE A N 1
ATOM 739 C CA . PHE A 1 92 ? -44.330 0.441 35.883 1.00 85.62 92 PHE A CA 1
ATOM 740 C C . PHE A 1 92 ? -44.135 0.228 34.375 1.00 85.62 92 PHE A C 1
ATOM 742 O O . PHE A 1 92 ? -45.051 0.450 33.579 1.00 85.62 92 PHE A O 1
ATOM 749 N N . GLY A 1 93 ? -42.942 -0.225 33.983 1.00 83.44 93 GLY A N 1
ATOM 750 C CA . GLY A 1 93 ? -42.673 -0.739 32.636 1.00 83.44 93 GLY A CA 1
ATOM 751 C C . GLY A 1 93 ? -42.075 0.257 31.638 1.00 83.44 93 GLY A C 1
ATOM 752 O O . GLY A 1 93 ? -41.701 -0.157 30.544 1.00 83.44 93 GLY A O 1
ATOM 753 N N . HIS A 1 94 ? -41.952 1.544 31.985 1.00 86.06 94 HIS A N 1
ATOM 754 C CA . HIS A 1 94 ? -41.308 2.556 31.137 1.00 86.06 94 HIS A CA 1
ATOM 755 C C . HIS A 1 94 ? -40.608 3.653 31.953 1.00 86.06 94 HIS A C 1
ATOM 757 O O . HIS A 1 94 ? -41.032 3.996 33.057 1.00 86.06 94 HIS A O 1
ATOM 763 N N . LYS A 1 95 ? -39.545 4.229 31.387 1.00 86.44 95 LYS A N 1
ATOM 764 C CA . LYS A 1 95 ? -38.816 5.382 31.941 1.00 86.44 95 LYS A CA 1
ATOM 765 C C . LYS A 1 95 ? -39.510 6.698 31.585 1.00 86.44 95 LYS A C 1
ATOM 767 O O . LYS A 1 95 ? -40.350 6.742 30.693 1.00 86.44 95 LYS A O 1
ATOM 772 N N . ARG A 1 96 ? -39.148 7.789 32.270 1.00 82.25 96 ARG A N 1
ATOM 773 C CA . ARG A 1 96 ? -39.760 9.122 32.083 1.00 82.25 96 ARG A CA 1
ATOM 774 C C . ARG A 1 96 ? -39.756 9.587 30.618 1.00 82.25 96 ARG A C 1
ATOM 776 O O . ARG A 1 96 ? -40.748 10.150 30.173 1.00 82.25 96 ARG A O 1
ATOM 783 N N . GLU A 1 97 ? -38.677 9.323 29.886 1.00 78.31 97 GLU A N 1
ATOM 784 C CA . GLU A 1 97 ? -38.522 9.684 28.466 1.00 78.31 97 GLU A CA 1
ATOM 785 C C . GLU A 1 97 ? -39.453 8.917 27.517 1.00 78.31 97 GLU A C 1
ATOM 787 O O . GLU A 1 97 ? -39.876 9.475 26.513 1.00 78.31 97 GLU A O 1
ATOM 792 N N . ASP A 1 98 ? -39.862 7.700 27.883 1.00 79.25 98 ASP A N 1
ATOM 793 C CA . ASP A 1 98 ? -40.812 6.888 27.107 1.00 79.25 98 ASP A CA 1
ATOM 794 C C . ASP A 1 98 ? -42.262 7.072 27.601 1.00 79.25 98 ASP A C 1
ATOM 796 O O . ASP A 1 98 ? -43.173 6.338 27.215 1.00 79.25 98 ASP A O 1
ATOM 800 N N . CYS A 1 99 ? -42.496 8.009 28.526 1.00 85.25 99 CYS A N 1
ATOM 801 C CA . CYS A 1 99 ? -43.824 8.267 29.060 1.00 85.25 99 CYS A CA 1
ATOM 802 C C . CYS A 1 99 ? -44.669 8.983 28.010 1.00 85.25 99 CYS A C 1
ATOM 804 O O . CYS A 1 99 ? -44.323 10.079 27.575 1.00 85.25 99 CYS A O 1
ATOM 806 N N . TRP A 1 100 ? -45.842 8.435 27.695 1.00 80.75 100 TRP A N 1
ATOM 807 C CA . TRP A 1 100 ? -46.776 9.054 26.748 1.00 80.75 100 TRP A CA 1
ATOM 808 C C . TRP A 1 100 ? -47.146 10.508 27.122 1.00 80.75 100 TRP A C 1
ATOM 810 O O . TRP A 1 100 ? -47.442 11.323 26.255 1.00 80.75 100 TRP A O 1
ATOM 820 N N . LYS A 1 101 ? -47.069 10.869 28.416 1.00 78.00 101 LYS A N 1
ATOM 821 C CA . LYS A 1 101 ? -47.305 12.242 28.893 1.00 78.00 101 LYS A CA 1
ATOM 822 C C . LYS A 1 101 ? -46.217 13.234 28.454 1.00 78.00 101 LYS A C 1
ATOM 824 O O . LYS A 1 101 ? -46.515 14.415 28.332 1.00 78.00 101 LYS A O 1
ATOM 829 N N . ASN A 1 102 ? -44.990 12.768 28.209 1.00 69.25 102 ASN A N 1
ATOM 830 C CA . ASN A 1 102 ? -43.867 13.594 27.746 1.00 69.25 102 ASN A CA 1
ATOM 831 C C . ASN A 1 102 ? -43.879 13.826 26.228 1.00 69.25 102 ASN A C 1
ATOM 833 O O . ASN A 1 102 ? -43.226 14.747 25.747 1.00 69.25 102 ASN A O 1
ATOM 837 N N . GLN A 1 103 ? -44.636 13.029 25.470 1.00 60.59 103 GLN A N 1
ATOM 838 C CA . GLN A 1 103 ? -44.658 13.090 24.006 1.00 60.59 103 GLN A CA 1
ATOM 839 C C . GLN A 1 103 ? -45.290 14.383 23.460 1.00 60.59 103 GLN A C 1
ATOM 841 O O . GLN A 1 103 ? -45.076 14.725 22.305 1.00 60.59 103 GLN A O 1
ATOM 846 N N . ARG A 1 104 ? -46.001 15.152 24.300 1.00 55.38 104 ARG A N 1
ATOM 847 C CA . ARG A 1 104 ? -46.540 16.478 23.942 1.00 55.38 104 ARG A CA 1
ATOM 848 C C . ARG A 1 104 ? -45.485 17.590 23.866 1.00 55.38 104 ARG A C 1
ATOM 850 O O . ARG A 1 104 ? -45.823 18.686 23.449 1.00 55.38 104 ARG A O 1
ATOM 857 N N . VAL A 1 105 ? -44.242 17.331 24.284 1.00 54.84 105 VAL A N 1
ATOM 858 C CA . VAL A 1 105 ? -43.146 18.325 24.270 1.00 54.84 105 VAL A CA 1
ATOM 859 C C . VAL A 1 105 ? -42.127 18.036 23.159 1.00 54.84 105 VAL A C 1
ATOM 861 O O . VAL A 1 105 ? -41.204 18.813 22.943 1.00 54.84 105 VAL A O 1
ATOM 864 N N . HIS A 1 106 ? -42.276 16.924 22.436 1.00 51.94 106 HIS A N 1
ATOM 865 C CA . HIS A 1 106 ? -41.347 16.520 21.382 1.00 51.94 106 HIS A CA 1
ATOM 866 C C . HIS A 1 106 ? -41.926 16.817 19.993 1.00 51.94 106 HIS A C 1
ATOM 868 O O . HIS A 1 106 ? -41.984 15.938 19.135 1.00 51.94 106 HIS A O 1
ATOM 874 N N . GLU A 1 107 ? -42.385 18.052 19.791 1.00 51.84 107 GLU A N 1
ATOM 875 C CA . GLU A 1 107 ? -42.692 18.553 18.454 1.00 51.84 107 GLU A CA 1
ATOM 876 C C . GLU A 1 107 ? -41.362 18.761 17.703 1.00 51.84 107 GLU A C 1
ATOM 878 O O . GLU A 1 107 ? -40.480 19.498 18.143 1.00 51.84 107 GLU A O 1
ATOM 883 N N . ASP A 1 108 ? -41.191 17.988 16.630 1.00 56.53 108 ASP A N 1
ATOM 884 C CA . ASP A 1 108 ? -40.271 18.183 15.508 1.00 56.53 108 ASP A CA 1
ATOM 885 C C . ASP A 1 108 ? -38.822 18.607 15.799 1.00 56.53 108 ASP A C 1
ATOM 887 O O . ASP A 1 108 ? -38.362 19.681 15.412 1.00 56.53 108 ASP A O 1
ATOM 891 N N . LYS A 1 109 ? -38.008 17.678 16.311 1.00 50.75 109 LYS A N 1
ATOM 892 C CA . LYS A 1 109 ? -36.566 17.721 16.015 1.00 50.75 109 LYS A CA 1
ATOM 893 C C . LYS A 1 109 ? -36.298 16.988 14.706 1.00 50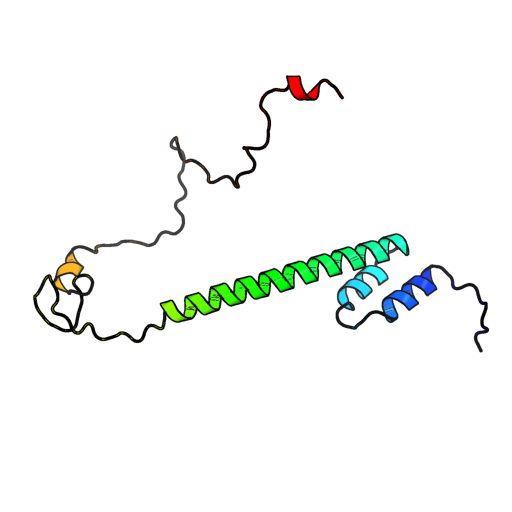.75 109 LYS A C 1
ATOM 895 O O . LYS A 1 109 ? -36.015 15.794 14.700 1.00 50.75 109 LYS A O 1
ATOM 900 N N . LYS A 1 110 ? -36.389 17.719 13.593 1.00 53.91 110 LYS A N 1
ATOM 901 C CA . LYS A 1 110 ? -35.803 17.296 12.315 1.00 53.91 110 LYS A CA 1
ATOM 902 C C . LYS A 1 110 ? -34.290 17.182 12.511 1.00 53.91 110 LYS A C 1
ATOM 904 O O . LYS A 1 110 ? -33.615 18.185 12.727 1.00 53.91 110 LYS A O 1
ATOM 909 N N . GLU A 1 111 ? -33.767 15.962 12.457 1.00 61.00 111 GLU A N 1
ATOM 910 C CA . GLU A 1 111 ? -32.330 15.689 12.416 1.00 61.00 111 GLU A CA 1
ATOM 911 C C . GLU A 1 111 ? -31.764 16.200 11.083 1.00 61.00 111 GLU A C 1
ATOM 913 O O . GLU A 1 111 ? -31.739 15.492 10.079 1.00 61.00 111 GLU A O 1
ATOM 918 N N . GLN A 1 112 ? -31.353 17.465 11.042 1.00 59.72 112 GLN A N 1
ATOM 919 C CA . GLN A 1 112 ? -30.593 18.009 9.921 1.00 59.72 112 GLN A CA 1
ATOM 920 C C . GLN A 1 112 ? -29.105 17.873 10.245 1.00 59.72 112 GLN A C 1
ATOM 922 O O . GLN A 1 112 ? -28.576 18.585 11.093 1.00 59.72 112 GLN A O 1
ATOM 927 N N . ALA A 1 113 ? -28.437 16.925 9.584 1.00 65.50 113 ALA A N 1
ATOM 928 C CA . ALA A 1 113 ? -27.005 16.667 9.757 1.00 65.50 113 ALA A CA 1
ATOM 929 C C . ALA A 1 113 ? -26.110 17.768 9.158 1.00 65.50 113 ALA A C 1
ATOM 931 O O . ALA A 1 113 ? -24.929 17.837 9.486 1.00 65.50 113 ALA A O 1
ATOM 932 N N . PHE A 1 114 ? -26.659 18.632 8.300 1.00 57.25 114 PHE A N 1
ATOM 933 C CA . PHE A 1 114 ? -25.924 19.724 7.673 1.00 57.25 114 PHE A CA 1
ATOM 934 C C . PHE A 1 114 ? -26.810 20.959 7.549 1.00 57.25 114 PHE A C 1
ATOM 936 O O . PHE A 1 114 ? -27.873 20.916 6.933 1.00 57.25 114 PHE A O 1
ATOM 943 N N . THR A 1 115 ? -26.340 22.070 8.106 1.00 56.94 115 THR A N 1
ATOM 944 C CA . THR A 1 115 ? -26.889 23.407 7.879 1.00 56.94 115 THR A CA 1
ATOM 945 C C . THR A 1 115 ? -25.857 24.221 7.113 1.00 56.94 115 THR A C 1
ATOM 947 O O . THR A 1 115 ? -24.754 24.446 7.609 1.00 56.94 115 THR A O 1
ATOM 950 N N . VAL A 1 116 ? -26.209 24.666 5.906 1.00 56.50 116 VAL A N 1
ATOM 951 C CA . VAL A 1 116 ? -25.417 25.646 5.155 1.00 56.50 116 VAL A CA 1
ATOM 952 C C . VAL A 1 116 ? -25.760 27.028 5.709 1.00 56.50 116 VAL A C 1
ATOM 954 O O . VAL A 1 116 ? -26.866 27.524 5.510 1.00 56.50 116 VAL A O 1
ATOM 957 N N . CYS A 1 117 ? -24.832 27.628 6.450 1.00 51.41 117 CYS A N 1
ATOM 958 C CA . CYS A 1 117 ? -24.924 29.019 6.885 1.00 51.41 117 CYS A CA 1
ATOM 959 C C . CYS A 1 117 ? -24.453 29.915 5.732 1.00 51.41 117 CYS A C 1
ATOM 961 O O . CYS A 1 117 ? -23.291 29.847 5.332 1.00 51.41 117 CYS A O 1
ATOM 963 N N . HIS A 1 118 ? -25.350 30.741 5.188 1.00 50.59 118 HIS A N 1
ATOM 964 C CA . HIS A 1 118 ? -24.951 31.886 4.378 1.00 50.59 118 HIS A CA 1
ATOM 965 C C . HIS A 1 118 ? -24.709 33.050 5.339 1.00 50.59 118 HIS A C 1
ATOM 967 O O . HIS A 1 118 ? -25.660 33.630 5.851 1.00 50.59 118 HIS A O 1
ATOM 973 N N . SER A 1 119 ? -23.428 33.312 5.597 1.00 60.72 119 SER A N 1
ATOM 974 C CA . SER A 1 119 ? -22.888 34.542 6.181 1.00 60.72 119 SER A CA 1
ATOM 975 C C . SER A 1 119 ? -23.541 35.015 7.484 1.00 60.72 119 SER A C 1
ATOM 977 O O . SER A 1 119 ? -24.491 35.782 7.432 1.00 60.72 119 SER A O 1
ATOM 979 N N . MET A 1 120 ? -22.956 34.656 8.635 1.00 50.62 120 MET A N 1
ATOM 980 C CA . MET A 1 120 ? -22.753 35.569 9.774 1.00 50.62 120 MET A CA 1
ATOM 981 C C . MET A 1 120 ? -21.567 35.105 10.632 1.00 50.62 120 MET A C 1
ATOM 983 O O . MET A 1 120 ? -21.283 33.911 10.749 1.00 50.62 120 MET A O 1
ATOM 987 N N . ASP A 1 121 ? -20.867 36.101 11.168 1.00 56.97 121 ASP A N 1
ATOM 988 C CA . ASP A 1 121 ? -19.594 36.066 11.879 1.00 56.97 121 ASP A CA 1
ATOM 989 C C . ASP A 1 121 ? -19.461 34.997 12.977 1.00 56.97 121 ASP A C 1
ATOM 991 O O . ASP A 1 121 ? -20.359 34.774 13.788 1.00 56.97 121 ASP A O 1
ATOM 995 N N . GLY A 1 122 ? -18.265 34.401 13.062 1.00 58.31 122 GLY A N 1
ATOM 996 C CA . GLY A 1 122 ? -17.791 33.734 14.282 1.00 58.31 122 GLY A CA 1
ATOM 997 C C . GLY A 1 122 ? -17.887 32.206 14.342 1.00 58.31 122 GLY A C 1
ATOM 998 O O . GLY A 1 122 ? -17.714 31.631 15.417 1.00 58.31 122 GLY A O 1
ATOM 999 N N . GLY A 1 123 ? -18.109 31.512 13.225 1.00 57.28 123 GLY A N 1
ATOM 1000 C CA . GLY A 1 123 ? -18.015 30.050 13.179 1.00 57.28 123 GLY A CA 1
ATOM 1001 C C . GLY A 1 123 ? -16.560 29.573 13.156 1.00 57.28 123 GLY A C 1
ATOM 1002 O O . GLY A 1 123 ? -15.932 29.567 12.101 1.00 57.28 123 GLY A O 1
ATOM 1003 N N . ARG A 1 124 ? -16.007 29.156 14.304 1.00 61.62 124 ARG A N 1
ATOM 1004 C CA . ARG A 1 124 ? -14.684 28.509 14.358 1.00 61.62 124 ARG A CA 1
ATOM 1005 C C . ARG A 1 124 ? -14.747 27.173 13.617 1.00 61.62 124 ARG A C 1
ATOM 1007 O O . ARG A 1 124 ? -15.326 26.209 14.116 1.00 61.62 124 ARG A O 1
ATOM 1014 N N . LEU A 1 125 ? -14.147 27.134 12.431 1.00 63.44 125 LEU A N 1
ATOM 1015 C CA . LEU A 1 125 ? -13.865 25.907 11.699 1.00 63.44 125 LEU A CA 1
ATOM 1016 C C . LEU A 1 125 ? -12.971 25.019 12.578 1.00 63.44 125 LEU A C 1
ATOM 1018 O O . LEU A 1 125 ? -11.949 25.482 13.088 1.00 63.44 125 LEU A O 1
ATOM 1022 N N . LEU A 1 126 ? -13.357 23.758 12.777 1.00 61.47 126 LEU A N 1
ATOM 1023 C CA . LEU A 1 126 ? -12.444 22.742 13.300 1.00 61.47 126 LEU A CA 1
ATOM 1024 C C . LEU A 1 126 ? -11.387 22.468 12.221 1.00 61.47 126 LEU A C 1
ATOM 1026 O O . LEU A 1 126 ? -11.544 21.570 11.399 1.00 61.47 126 LEU A O 1
ATOM 1030 N N . ASP A 1 127 ? -10.345 23.297 12.197 1.00 66.19 127 ASP A N 1
ATOM 1031 C CA . ASP A 1 127 ? -9.124 23.023 11.450 1.00 66.19 127 ASP A CA 1
ATOM 1032 C C . ASP A 1 127 ? -8.377 21.863 12.123 1.00 66.19 127 ASP A C 1
ATOM 1034 O O . ASP A 1 127 ? -8.371 21.720 13.350 1.00 66.19 127 ASP A O 1
ATOM 1038 N N . SER A 1 128 ? -7.769 21.009 11.308 1.00 61.28 128 SER A N 1
ATOM 1039 C CA . SER A 1 128 ? -7.081 19.788 11.727 1.00 61.28 128 SER A CA 1
ATOM 1040 C C . SER A 1 128 ? -5.711 20.118 12.320 1.00 61.28 128 SER A C 1
ATOM 1042 O O . SER A 1 128 ? -4.699 19.646 11.823 1.00 61.28 128 SER A O 1
ATOM 1044 N N . GLY A 1 129 ? -5.668 20.957 13.361 1.00 59.75 129 GLY A N 1
ATOM 1045 C CA . GLY A 1 129 ? -4.529 21.106 14.270 1.00 59.75 129 GLY A CA 1
ATOM 1046 C C . GLY A 1 129 ? -3.153 21.305 13.624 1.00 59.75 129 GLY A C 1
ATOM 1047 O O . GLY A 1 129 ? -2.170 20.853 14.199 1.00 59.75 129 GLY A O 1
ATOM 1048 N N . ALA A 1 130 ? -3.057 21.948 12.456 1.00 60.25 130 ALA A N 1
ATOM 1049 C CA . ALA A 1 130 ? -1.773 22.198 11.788 1.00 60.25 130 ALA A CA 1
ATOM 1050 C C . ALA A 1 130 ? -1.176 23.581 12.120 1.00 60.25 130 ALA A C 1
ATOM 1052 O O . ALA A 1 130 ? -0.019 23.856 11.815 1.00 60.25 130 ALA A O 1
ATOM 1053 N N . SER A 1 131 ? -1.939 24.452 12.783 1.00 55.66 131 SER A N 1
ATOM 1054 C CA . SER A 1 131 ? -1.575 25.852 13.035 1.00 55.66 131 SER A CA 1
ATOM 1055 C C . SER A 1 131 ? -0.719 26.092 14.289 1.00 55.66 131 SER A C 1
ATOM 1057 O O . SER A 1 131 ? -0.261 27.212 14.484 1.00 55.66 131 SER A O 1
ATOM 1059 N N . SER A 1 132 ? -0.429 25.0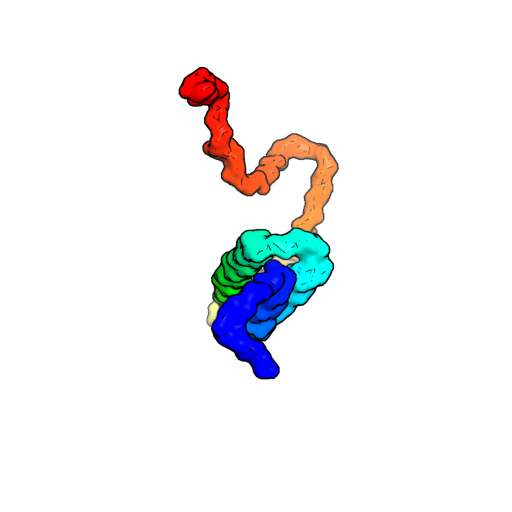79 15.121 1.00 54.97 132 SER A N 1
ATOM 1060 C CA . SER A 1 132 ? 0.455 25.251 16.294 1.00 54.97 132 SER A CA 1
ATOM 1061 C C . SER A 1 132 ? 1.951 25.081 15.998 1.00 54.97 132 SER A C 1
ATOM 1063 O O . SER A 1 132 ? 2.749 25.132 16.929 1.00 54.97 132 SER A O 1
ATOM 1065 N N . HIS A 1 133 ? 2.340 24.839 14.741 1.00 57.31 133 HIS A N 1
ATOM 1066 C CA . HIS A 1 133 ? 3.733 24.560 14.357 1.00 57.31 133 HIS A CA 1
ATOM 1067 C C . HIS A 1 133 ? 4.397 25.640 13.494 1.00 57.31 133 HIS A C 1
ATOM 1069 O O . HIS A 1 133 ? 5.558 25.481 13.131 1.00 57.31 133 HIS A O 1
ATOM 1075 N N . MET A 1 134 ? 3.711 26.741 13.184 1.00 62.09 134 MET A N 1
ATOM 1076 C CA . MET A 1 134 ? 4.354 27.892 12.546 1.00 62.09 134 MET A CA 1
ATOM 1077 C C . MET A 1 134 ? 4.806 28.851 13.647 1.00 62.09 134 MET A C 1
ATOM 1079 O O . MET A 1 134 ? 3.981 29.528 1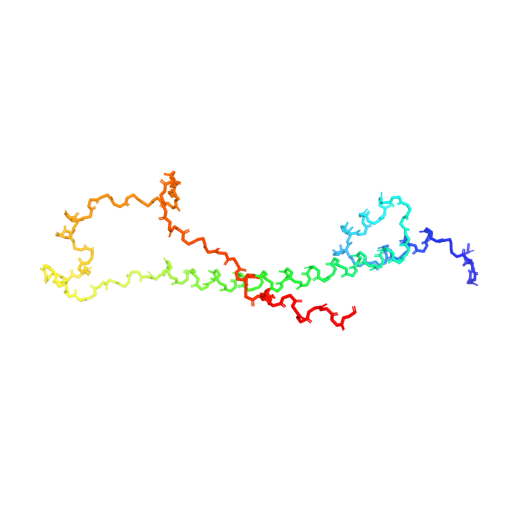4.261 1.00 62.09 134 MET A O 1
ATOM 1083 N N . CYS A 1 135 ? 6.109 28.845 13.943 1.00 58.75 135 CYS A N 1
ATOM 1084 C CA . CYS A 1 135 ? 6.719 29.828 14.833 1.00 58.75 135 CYS A CA 1
ATOM 1085 C C . CYS A 1 135 ? 6.476 31.226 14.224 1.00 58.75 135 CYS A C 1
ATOM 1087 O O . CYS A 1 135 ? 6.807 31.425 13.056 1.00 58.75 135 CYS A O 1
ATOM 1089 N N . PRO A 1 136 ? 5.862 32.180 14.948 1.00 59.44 136 PRO A N 1
ATOM 1090 C CA . PRO A 1 136 ? 5.534 33.501 14.405 1.00 59.44 136 PRO A CA 1
ATOM 1091 C C . PRO A 1 136 ? 6.754 34.430 14.303 1.00 59.44 136 PRO A C 1
ATOM 1093 O O . PRO A 1 136 ? 6.626 35.551 13.817 1.00 59.44 136 PRO A O 1
ATOM 1096 N N . TYR A 1 137 ? 7.917 33.987 14.785 1.00 61.84 137 TYR A N 1
ATOM 1097 C CA . TYR A 1 137 ? 9.150 34.759 14.812 1.00 61.84 137 TYR A CA 1
ATOM 1098 C C . TYR A 1 137 ? 10.021 34.366 13.616 1.00 61.84 137 TYR A C 1
ATOM 1100 O O . TYR A 1 137 ? 10.720 33.358 13.639 1.00 61.84 137 TYR A O 1
ATOM 1108 N N . GLU A 1 138 ? 9.961 35.175 12.558 1.00 61.97 138 GLU A N 1
ATOM 1109 C CA . GLU A 1 138 ? 10.799 35.037 11.354 1.00 61.97 138 GLU A CA 1
ATOM 1110 C C . GLU A 1 138 ? 12.301 35.152 11.678 1.00 61.97 138 GLU A C 1
ATOM 1112 O O . GLU A 1 138 ? 13.145 34.600 10.978 1.00 61.97 138 GLU A O 1
ATOM 1117 N N . GLU A 1 139 ? 12.633 35.810 12.791 1.00 64.44 139 GLU A N 1
ATOM 1118 C CA . GLU A 1 139 ? 14.003 36.052 13.249 1.00 64.44 139 GLU A CA 1
ATOM 1119 C C . GLU A 1 139 ? 14.783 34.762 13.568 1.00 64.44 139 GLU A C 1
ATOM 1121 O O . GLU A 1 139 ? 16.000 34.748 13.414 1.00 64.44 139 GLU A O 1
ATOM 1126 N N . GLU A 1 140 ? 14.112 33.662 13.930 1.00 62.12 140 GLU A N 1
ATOM 1127 C CA . GLU A 1 140 ? 14.762 32.374 14.242 1.00 62.12 140 GLU A CA 1
ATOM 1128 C C . GLU A 1 140 ? 15.213 31.586 12.995 1.00 62.12 140 GLU A C 1
ATOM 1130 O O . GLU A 1 140 ? 15.932 30.595 13.120 1.00 62.12 140 GLU A O 1
ATOM 1135 N N . PHE A 1 141 ? 14.810 32.005 11.790 1.00 64.88 141 PHE A N 1
ATOM 1136 C CA . PHE A 1 141 ? 15.113 31.305 10.533 1.00 64.88 141 PHE A CA 1
ATOM 1137 C C . PHE A 1 141 ? 16.227 31.962 9.706 1.00 64.88 141 PHE A C 1
ATOM 1139 O O . PHE A 1 141 ? 16.582 31.440 8.652 1.00 64.88 141 PHE A O 1
ATOM 1146 N N . ASN A 1 142 ? 16.789 33.082 10.171 1.00 61.91 142 ASN A N 1
ATOM 1147 C CA . ASN A 1 142 ? 17.795 33.852 9.429 1.00 61.91 142 ASN A CA 1
ATOM 1148 C C . ASN A 1 142 ? 19.251 33.403 9.665 1.00 61.91 142 ASN A C 1
ATOM 1150 O O . ASN A 1 142 ? 20.153 33.974 9.056 1.00 61.91 142 ASN A O 1
ATOM 1154 N N . ASP A 1 143 ? 19.481 32.376 10.490 1.00 60.72 143 ASP A N 1
ATOM 1155 C CA . ASP A 1 143 ? 20.817 31.831 10.791 1.00 60.72 143 ASP A CA 1
ATOM 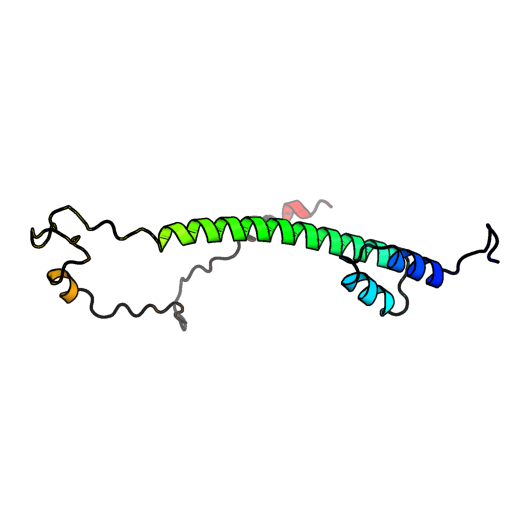1156 C C . ASP A 1 143 ? 21.102 30.474 10.101 1.00 60.72 143 ASP A C 1
ATOM 1158 O O . ASP A 1 143 ? 21.778 29.608 10.663 1.00 60.72 143 ASP A O 1
ATOM 1162 N N . ILE A 1 144 ? 20.604 30.269 8.873 1.00 53.84 144 ILE A N 1
ATOM 1163 C CA . ILE A 1 144 ? 21.010 29.142 8.002 1.00 53.84 144 ILE A CA 1
ATOM 1164 C C . ILE A 1 144 ? 21.635 29.659 6.709 1.00 53.84 144 ILE A C 1
ATOM 1166 O O . ILE A 1 144 ? 20.976 30.460 6.011 1.00 53.84 144 ILE A O 1
#

Foldseek 3Di:
DDDDPDDQDQLNVLVVVLVPDDPVCVVVSVVQNPDPPDGPVNSVVSVVVVVVVVVVVVVVVVVVVVVVVVVVCVVPPPPPQQQAAAPPPRHGRDHVVPDPVCVVVPPDPPPDVDDDDDDDDDDDDPDPPPPVPDDPDPPVVPPD

Sequence (144 aa):
MQAIGDEISRDKRLVVLLGSLPEEHNQISKIIENMPCMDLFQAKEMLRREFESMMRQEKTEVALKAITKSRKSRFGRKKGKFEGKCFACNRFGHKREDCWKNQRVHEDKKEQAFTVCHSMDGGRLLDSGASSHMCPYEEEFNDI

Organism: NCBI:txid890382